Protein AF-A0A662AAG7-F1 (afdb_monomer_lite)

Foldseek 3Di:
DVVLVVVLVVLVVLLVVLLVVLVVVCVVVVPACPVLSVVLNVLSVVLSVVLNVLSVDAPPPVDPVSRVVSVVVSVVVSVVSSVVSVVSVVVSVVVD

Radius of gyration: 15.84 Å; chains: 1; bounding box: 32×25×46 Å

Structure (mmCIF, N/CA/C/O backbone):
data_AF-A0A662AAG7-F1
#
_entry.id   AF-A0A662AAG7-F1
#
loop_
_atom_site.group_PDB
_atom_site.id
_atom_site.type_symbol
_atom_site.label_atom_id
_atom_site.label_alt_id
_atom_site.label_comp_id
_atom_site.label_asym_id
_atom_site.label_entity_id
_atom_site.label_seq_id
_atom_site.pdbx_PDB_ins_code
_atom_site.Cartn_x
_atom_site.Cartn_y
_atom_site.Cartn_z
_atom_site.occupancy
_atom_site.B_iso_or_equiv
_atom_site.auth_seq_id
_atom_site.auth_comp_id
_atom_site.auth_asym_id
_atom_site.auth_atom_id
_atom_site.pdbx_PDB_model_num
ATOM 1 N N . MET A 1 1 ? 17.257 -9.811 -11.551 1.00 61.44 1 MET A N 1
ATOM 2 C CA . MET A 1 1 ? 16.413 -10.410 -10.485 1.00 61.44 1 MET A CA 1
ATOM 3 C C . MET A 1 1 ? 16.465 -9.628 -9.169 1.00 61.44 1 MET A C 1
ATOM 5 O O . MET A 1 1 ? 15.404 -9.283 -8.663 1.00 61.44 1 MET A O 1
ATOM 9 N N . ALA A 1 2 ? 17.652 -9.276 -8.648 1.00 76.88 2 ALA A N 1
ATOM 10 C CA . ALA A 1 2 ? 17.814 -8.602 -7.347 1.00 76.88 2 ALA A CA 1
ATOM 11 C C . ALA A 1 2 ? 16.954 -7.336 -7.154 1.00 76.88 2 ALA A C 1
ATOM 13 O O . ALA A 1 2 ? 16.260 -7.232 -6.152 1.00 76.88 2 ALA A O 1
ATOM 14 N N . LYS A 1 3 ? 16.893 -6.431 -8.144 1.00 86.19 3 LYS A N 1
ATOM 15 C CA . LYS A 1 3 ? 16.067 -5.208 -8.056 1.00 86.19 3 LYS A CA 1
ATOM 16 C C . LYS A 1 3 ? 14.571 -5.488 -7.861 1.00 86.19 3 LYS A C 1
ATOM 18 O O . LYS A 1 3 ? 13.928 -4.815 -7.070 1.00 86.19 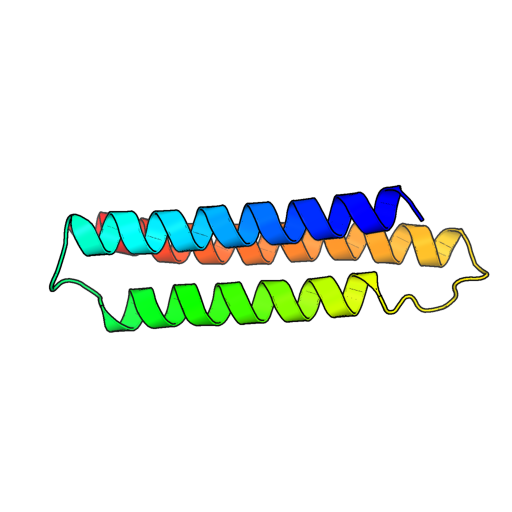3 LYS A O 1
ATOM 23 N N . ARG A 1 4 ? 14.024 -6.517 -8.525 1.00 89.75 4 ARG A N 1
ATOM 24 C CA . ARG A 1 4 ? 12.615 -6.921 -8.345 1.00 89.75 4 ARG A CA 1
ATOM 25 C C . ARG A 1 4 ? 12.387 -7.533 -6.968 1.00 89.75 4 ARG A C 1
ATOM 27 O O . ARG A 1 4 ? 11.353 -7.296 -6.362 1.00 89.75 4 ARG A O 1
ATOM 34 N N . ARG A 1 5 ? 13.349 -8.323 -6.477 1.00 92.56 5 ARG A N 1
ATOM 35 C CA . ARG A 1 5 ? 13.299 -8.884 -5.121 1.00 92.56 5 ARG A CA 1
ATOM 36 C C . ARG A 1 5 ? 13.290 -7.773 -4.072 1.00 92.56 5 ARG A C 1
ATOM 38 O O . ARG A 1 5 ? 12.488 -7.852 -3.155 1.00 92.56 5 ARG A O 1
ATOM 45 N N . ASN A 1 6 ? 14.139 -6.761 -4.236 1.00 94.00 6 ASN A N 1
ATOM 46 C CA . ASN A 1 6 ? 14.194 -5.615 -3.330 1.00 94.00 6 ASN A CA 1
ATOM 47 C C . ASN A 1 6 ? 12.884 -4.825 -3.377 1.00 94.00 6 ASN A C 1
ATOM 49 O O . ASN A 1 6 ? 12.261 -4.679 -2.343 1.00 94.00 6 ASN A O 1
ATOM 53 N N . LEU A 1 7 ? 12.365 -4.507 -4.568 1.00 95.06 7 LEU A N 1
ATOM 54 C CA . LEU A 1 7 ? 11.077 -3.817 -4.697 1.00 95.06 7 LEU A CA 1
ATOM 55 C C . LEU A 1 7 ? 9.920 -4.548 -3.996 1.00 95.06 7 LEU A C 1
ATOM 57 O O . LEU A 1 7 ? 9.087 -3.924 -3.355 1.00 95.06 7 LEU A O 1
ATOM 61 N N . LYS A 1 8 ? 9.861 -5.883 -4.069 1.00 96.94 8 LYS A N 1
ATOM 62 C CA . LYS A 1 8 ? 8.853 -6.643 -3.310 1.00 96.94 8 LYS A CA 1
ATOM 63 C C . LYS A 1 8 ? 9.031 -6.511 -1.798 1.00 96.94 8 LYS A C 1
ATOM 65 O O . LYS A 1 8 ? 8.036 -6.490 -1.084 1.00 96.94 8 LYS A O 1
ATOM 70 N N . LYS A 1 9 ? 10.278 -6.469 -1.313 1.00 97.50 9 LYS A N 1
ATOM 71 C CA . LYS A 1 9 ? 10.561 -6.219 0.104 1.00 97.50 9 LYS A CA 1
ATOM 72 C C . LYS A 1 9 ? 10.116 -4.815 0.494 1.00 97.50 9 LYS A C 1
ATOM 74 O O . LYS A 1 9 ? 9.446 -4.699 1.505 1.00 97.50 9 LYS A O 1
ATOM 79 N N . ASP A 1 10 ? 10.393 -3.818 -0.339 1.00 96.56 10 ASP A N 1
ATOM 80 C CA . ASP A 1 10 ? 9.989 -2.430 -0.098 1.00 96.56 10 ASP A CA 1
ATOM 81 C C . ASP A 1 10 ? 8.456 -2.306 -0.035 1.00 96.56 10 ASP A C 1
ATOM 83 O O . ASP A 1 10 ? 7.926 -1.704 0.890 1.00 96.56 10 ASP A O 1
ATOM 87 N N . ILE A 1 11 ? 7.727 -2.958 -0.954 1.00 98.00 11 ILE A N 1
ATOM 88 C CA . ILE A 1 11 ? 6.253 -3.022 -0.923 1.00 98.00 11 ILE A CA 1
ATOM 89 C C . ILE A 1 11 ? 5.757 -3.681 0.371 1.00 98.00 11 ILE A C 1
ATOM 91 O O . ILE A 1 11 ? 4.827 -3.179 0.999 1.00 98.00 11 ILE A O 1
ATOM 95 N N . ASN A 1 12 ? 6.356 -4.808 0.774 1.00 98.19 12 ASN A N 1
ATOM 96 C CA . ASN A 1 12 ? 5.979 -5.488 2.015 1.00 98.19 12 ASN A CA 1
ATOM 97 C C . ASN A 1 12 ? 6.253 -4.618 3.243 1.00 98.19 12 ASN A C 1
ATOM 99 O O . ASN A 1 12 ? 5.412 -4.575 4.129 1.00 98.19 12 ASN A O 1
ATOM 103 N N . TYR A 1 13 ? 7.406 -3.951 3.279 1.00 97.94 13 TYR A N 1
ATOM 104 C CA . TYR A 1 13 ? 7.815 -3.077 4.372 1.00 97.94 13 TYR A CA 1
ATOM 105 C C . TYR A 1 13 ? 6.840 -1.906 4.516 1.00 97.94 13 TYR A C 1
ATOM 107 O O . TYR A 1 13 ? 6.237 -1.744 5.565 1.00 97.94 13 TYR A O 1
ATOM 115 N N . LEU A 1 14 ? 6.560 -1.198 3.419 1.00 97.56 14 LEU A N 1
ATOM 116 C CA . LEU A 1 14 ? 5.586 -0.106 3.402 1.00 97.56 14 LEU A CA 1
ATOM 117 C C . LEU A 1 14 ? 4.188 -0.553 3.857 1.00 97.56 14 LEU A C 1
ATOM 119 O O . LEU A 1 14 ? 3.522 0.145 4.609 1.00 97.56 14 LEU A O 1
ATOM 123 N N . SER A 1 15 ? 3.741 -1.729 3.410 1.00 98.06 15 SER A N 1
ATOM 124 C CA . SER A 1 15 ? 2.435 -2.267 3.814 1.00 98.06 15 SER A CA 1
ATOM 125 C C . SER A 1 15 ? 2.406 -2.638 5.298 1.00 98.06 15 SER A C 1
ATOM 127 O O . SER A 1 15 ? 1.385 -2.457 5.954 1.00 98.06 15 SER A O 1
ATOM 129 N N . TYR A 1 16 ? 3.509 -3.184 5.815 1.00 98.19 16 TYR A N 1
ATOM 130 C CA . TYR A 1 16 ? 3.643 -3.532 7.224 1.00 98.19 16 TYR A CA 1
ATOM 131 C C . TYR A 1 16 ? 3.624 -2.283 8.102 1.00 98.19 16 TYR A C 1
ATOM 133 O O . TYR A 1 16 ? 2.883 -2.264 9.078 1.00 98.19 16 TYR A O 1
ATOM 141 N N . ASP A 1 17 ? 4.356 -1.237 7.718 1.00 97.44 17 ASP A N 1
ATOM 142 C CA . ASP A 1 17 ? 4.397 0.029 8.450 1.00 97.44 17 ASP A CA 1
ATOM 143 C C . ASP A 1 17 ? 2.996 0.652 8.567 1.00 97.44 17 ASP A C 1
ATOM 145 O O . ASP A 1 17 ? 2.562 0.974 9.669 1.00 97.44 17 ASP A O 1
ATOM 149 N N . ILE A 1 18 ? 2.238 0.729 7.464 1.00 97.50 18 ILE A N 1
ATOM 150 C CA . ILE A 1 18 ? 0.868 1.280 7.476 1.00 97.50 18 ILE A CA 1
ATOM 151 C C . ILE A 1 18 ? -0.062 0.458 8.385 1.00 97.50 18 ILE A C 1
ATOM 153 O O . ILE A 1 18 ? -0.830 1.020 9.164 1.00 97.50 18 ILE A O 1
ATOM 157 N N . ILE A 1 19 ? 0.002 -0.875 8.313 1.00 97.75 19 ILE A N 1
ATOM 158 C CA . ILE A 1 19 ? -0.824 -1.755 9.157 1.00 97.75 19 ILE A CA 1
ATOM 159 C C . ILE A 1 19 ? -0.416 -1.644 10.631 1.00 97.75 19 ILE A C 1
ATOM 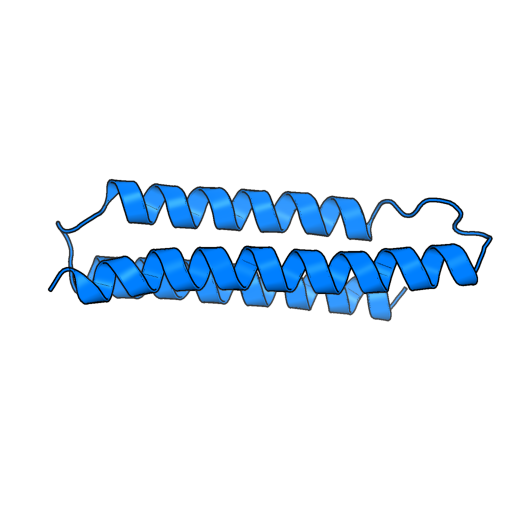161 O O . ILE A 1 19 ? -1.279 -1.653 11.507 1.00 97.75 19 ILE A O 1
ATOM 165 N N . SER A 1 20 ? 0.883 -1.535 10.914 1.00 97.12 20 SER A N 1
ATOM 166 C CA . SER A 1 20 ? 1.380 -1.336 12.273 1.00 97.12 20 SER A CA 1
ATOM 167 C C . SER A 1 20 ? 0.838 -0.037 12.857 1.00 97.12 20 SER A C 1
ATOM 169 O O . SER A 1 20 ? 0.372 -0.045 13.989 1.00 97.12 20 SER A O 1
ATOM 171 N N . GLU A 1 21 ? 0.827 1.047 12.080 1.00 95.12 21 GLU A N 1
ATOM 172 C CA . GLU A 1 21 ? 0.266 2.329 12.514 1.00 95.12 21 GLU A CA 1
ATOM 173 C C . GLU A 1 21 ? -1.242 2.231 12.789 1.00 95.12 21 GLU A C 1
ATOM 175 O O . GLU A 1 21 ? -1.726 2.739 13.797 1.00 95.12 21 GLU A O 1
ATOM 180 N N . CYS A 1 22 ? -1.983 1.491 11.958 1.00 95.12 22 CYS A N 1
ATOM 181 C CA . CYS A 1 22 ? -3.402 1.208 12.190 1.00 95.12 22 CYS A CA 1
ATOM 182 C C . CYS A 1 22 ? -3.639 0.485 13.527 1.00 95.12 22 CYS A C 1
ATOM 184 O O . CYS A 1 22 ? -4.564 0.825 14.266 1.00 95.12 22 CYS A O 1
ATOM 186 N N . PHE A 1 23 ? -2.808 -0.509 13.857 1.00 94.25 23 PHE A N 1
ATOM 187 C CA . PHE A 1 23 ? -2.899 -1.207 15.141 1.00 94.25 23 PHE A CA 1
ATOM 188 C C . PHE A 1 23 ? -2.493 -0.323 16.316 1.00 94.25 23 PHE A C 1
ATOM 190 O O . PHE A 1 23 ? -3.147 -0.381 17.355 1.00 94.25 23 PHE A O 1
ATOM 197 N N . THR A 1 24 ? -1.462 0.506 16.152 1.00 93.50 24 THR A N 1
ATOM 198 C CA . THR A 1 24 ? -1.059 1.498 17.153 1.00 93.50 24 THR A CA 1
ATOM 199 C C . THR A 1 24 ? -2.211 2.453 17.453 1.00 93.50 24 THR A C 1
ATOM 201 O O . THR A 1 24 ? -2.565 2.621 18.616 1.00 93.50 24 THR A O 1
ATOM 204 N N . TYR A 1 25 ? -2.855 3.013 16.424 1.00 91.88 25 TYR A N 1
ATOM 205 C CA . TYR A 1 25 ? -4.023 3.878 16.595 1.00 91.88 25 TYR A CA 1
ATOM 206 C C 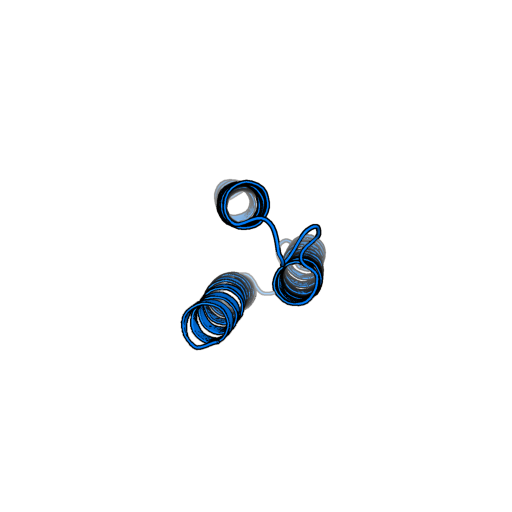. TYR A 1 25 ? -5.150 3.149 17.336 1.00 91.88 25 TYR A C 1
ATOM 208 O O . TYR A 1 25 ? -5.647 3.649 18.340 1.00 91.88 25 TYR A O 1
ATOM 216 N N . ASN A 1 26 ? -5.509 1.934 16.908 1.00 90.56 26 ASN A N 1
ATOM 217 C CA . ASN A 1 26 ? -6.567 1.162 17.566 1.00 90.56 26 ASN A CA 1
ATOM 218 C C . ASN A 1 26 ? -6.239 0.859 19.042 1.00 90.56 26 ASN A C 1
ATOM 220 O O . ASN A 1 26 ? -7.114 0.882 19.896 1.00 90.56 26 ASN A O 1
ATOM 224 N N . TYR A 1 27 ? -4.969 0.613 19.368 1.00 91.19 27 TYR A N 1
ATOM 225 C CA . TYR A 1 27 ? -4.543 0.381 20.748 1.00 91.19 27 TYR A CA 1
ATOM 226 C C . TYR A 1 27 ? -4.753 1.610 21.646 1.00 91.19 27 TYR A C 1
ATOM 228 O O . TYR A 1 27 ? -5.166 1.462 22.796 1.00 91.19 27 TYR A O 1
ATOM 236 N N . PHE A 1 28 ? -4.490 2.816 21.133 1.00 90.00 28 PHE A N 1
ATOM 237 C CA . PHE A 1 28 ? -4.718 4.058 21.878 1.00 90.00 28 PHE A CA 1
ATOM 238 C C . PHE A 1 28 ? -6.191 4.495 21.886 1.00 90.00 28 PHE A C 1
ATOM 240 O O . PHE A 1 28 ? -6.617 5.148 22.838 1.00 90.00 28 PHE A O 1
ATOM 247 N N . PHE A 1 29 ? -6.976 4.090 20.882 1.00 88.19 29 PHE A N 1
ATOM 248 C CA . PHE A 1 29 ? -8.383 4.467 20.711 1.00 88.19 29 PHE A CA 1
ATOM 249 C C . PHE A 1 29 ? -9.300 3.241 20.502 1.00 88.19 29 PHE A C 1
ATOM 251 O O . PHE A 1 29 ? -9.926 3.122 19.447 1.00 88.19 29 PHE A O 1
ATOM 258 N N . PRO A 1 30 ? -9.430 2.346 21.503 1.00 77.19 30 PRO A N 1
ATOM 259 C CA . PRO A 1 30 ? -9.971 0.983 21.354 1.00 77.19 30 PRO A CA 1
ATOM 260 C C . PRO A 1 30 ? -11.444 0.857 20.930 1.00 77.19 30 PRO A C 1
ATOM 262 O O . PRO A 1 30 ? -11.915 -0.252 20.703 1.00 77.19 30 PRO A O 1
ATOM 265 N N . GLU A 1 31 ? -12.174 1.965 20.795 1.00 76.12 31 GLU A N 1
ATOM 266 C CA . GLU A 1 31 ? -13.580 1.982 20.363 1.00 76.12 31 GLU A CA 1
ATOM 267 C C . GLU A 1 31 ? -13.871 3.077 19.318 1.00 76.12 31 GLU A C 1
ATOM 269 O O . GLU A 1 31 ? -15.022 3.296 18.936 1.00 76.12 31 GLU A O 1
ATOM 274 N N . LYS A 1 32 ? -12.840 3.781 18.823 1.00 77.75 32 LYS A N 1
ATOM 275 C CA . LYS A 1 32 ? -13.002 4.859 17.839 1.00 77.75 32 LYS A CA 1
ATOM 276 C C . LYS A 1 32 ? -12.627 4.350 16.453 1.00 77.75 32 LYS A C 1
ATOM 278 O O . LYS A 1 32 ? -11.520 3.870 16.234 1.00 77.75 32 LYS A O 1
ATOM 283 N N . ASN A 1 33 ? -13.529 4.527 15.487 1.00 84.56 33 ASN A N 1
ATOM 284 C CA . ASN A 1 33 ? -13.245 4.294 14.068 1.00 84.56 33 ASN A CA 1
ATOM 285 C C . ASN A 1 33 ? -12.810 2.851 13.711 1.00 84.56 33 ASN A C 1
ATOM 287 O O . ASN A 1 33 ? -12.186 2.661 12.669 1.00 84.56 33 ASN A O 1
ATOM 291 N N . GLU A 1 34 ? -13.155 1.832 14.511 1.00 88.81 34 GLU A N 1
ATOM 292 C CA . GLU A 1 34 ? -12.702 0.441 14.308 1.00 88.81 34 GLU A CA 1
ATOM 293 C C . GLU A 1 34 ? -12.973 -0.074 12.880 1.00 88.81 34 GLU A C 1
ATOM 295 O O . GLU A 1 34 ? -12.092 -0.655 12.244 1.00 88.81 34 GLU A O 1
ATOM 300 N N . ASP A 1 35 ? -14.163 0.194 12.336 1.00 91.38 35 ASP A N 1
ATOM 301 C CA . ASP A 1 35 ? -14.521 -0.208 10.972 1.00 91.38 35 ASP A CA 1
ATOM 302 C C . ASP A 1 35 ? -13.686 0.519 9.907 1.00 91.38 35 ASP A C 1
ATOM 304 O O . ASP A 1 35 ? -13.213 -0.119 8.963 1.00 91.38 35 ASP A O 1
ATOM 308 N N . LYS A 1 36 ? -13.418 1.822 10.089 1.00 92.31 36 LYS A N 1
ATOM 309 C CA . LYS A 1 36 ? -12.549 2.595 9.183 1.00 92.31 36 LYS A CA 1
ATOM 310 C C . LYS A 1 36 ? -11.108 2.067 9.233 1.00 92.31 36 LYS A C 1
ATOM 312 O O . LYS A 1 36 ? -10.469 1.911 8.197 1.00 92.31 36 LYS A O 1
ATOM 317 N N . ILE A 1 37 ? -10.600 1.715 10.417 1.00 94.19 37 ILE A N 1
ATOM 318 C CA . ILE A 1 37 ? -9.267 1.108 10.576 1.00 94.19 37 ILE A CA 1
ATOM 319 C C . ILE A 1 37 ? -9.205 -0.245 9.854 1.00 94.19 37 ILE A C 1
ATOM 321 O O . ILE A 1 37 ? -8.260 -0.512 9.108 1.00 94.19 37 ILE A O 1
ATOM 325 N N . LYS A 1 38 ? -10.218 -1.105 10.037 1.00 94.38 38 LYS A N 1
ATOM 326 C CA . LYS A 1 38 ? -10.318 -2.398 9.333 1.00 94.38 38 LYS A CA 1
ATOM 327 C C . LYS A 1 38 ? -10.340 -2.217 7.817 1.00 94.38 38 LYS A C 1
ATOM 329 O O . LYS A 1 38 ? -9.722 -3.012 7.099 1.00 94.38 38 LYS A O 1
ATOM 334 N N . GLU A 1 39 ? -11.019 -1.185 7.325 1.00 96.44 39 GLU A N 1
ATOM 335 C CA . GLU A 1 39 ? -11.039 -0.834 5.907 1.00 96.44 39 GLU A CA 1
ATOM 336 C C . GLU A 1 39 ? -9.643 -0.431 5.408 1.00 96.44 39 GLU A C 1
ATOM 338 O O . GLU A 1 39 ? -9.156 -1.025 4.443 1.00 96.44 39 GLU A O 1
ATOM 343 N N . ILE A 1 40 ? -8.939 0.464 6.113 1.00 96.81 40 ILE A N 1
ATOM 344 C CA . ILE A 1 40 ? -7.571 0.889 5.760 1.00 96.81 40 ILE A CA 1
ATOM 345 C C . ILE A 1 40 ? -6.607 -0.308 5.742 1.00 96.81 40 ILE A C 1
ATOM 347 O O . ILE A 1 40 ? -5.821 -0.467 4.800 1.00 96.81 40 ILE A O 1
ATOM 351 N N . ILE A 1 41 ? -6.683 -1.205 6.732 1.00 97.62 41 ILE A N 1
ATOM 352 C CA . ILE A 1 41 ? -5.881 -2.440 6.764 1.00 97.62 41 ILE A CA 1
ATOM 353 C C . ILE A 1 41 ? -6.194 -3.312 5.541 1.00 97.62 41 ILE A C 1
ATOM 355 O O . ILE A 1 41 ? -5.283 -3.794 4.858 1.00 97.62 41 ILE A O 1
ATOM 359 N N . THR A 1 42 ? -7.478 -3.499 5.232 1.00 98.12 42 THR A N 1
ATOM 360 C CA . THR A 1 42 ? -7.928 -4.307 4.091 1.00 98.12 42 THR A CA 1
ATOM 361 C C . THR A 1 42 ? -7.415 -3.740 2.768 1.00 98.12 42 THR A C 1
ATOM 363 O O . THR A 1 42 ? -6.865 -4.481 1.945 1.00 98.12 42 THR A O 1
ATOM 366 N N . GLU A 1 43 ? -7.534 -2.429 2.566 1.00 98.12 43 GLU A N 1
ATOM 367 C CA . GLU A 1 43 ? -7.040 -1.753 1.367 1.00 98.12 43 GLU A CA 1
ATOM 368 C C . GLU A 1 43 ? -5.512 -1.781 1.275 1.00 98.12 43 GLU A C 1
ATOM 370 O O . GLU A 1 43 ? -4.965 -1.981 0.186 1.00 98.12 43 GLU A O 1
ATOM 375 N N . THR A 1 44 ? -4.805 -1.719 2.404 1.00 98.44 44 THR A N 1
ATOM 376 C CA . THR A 1 44 ? -3.347 -1.893 2.450 1.00 98.44 44 THR A CA 1
ATOM 377 C C . THR A 1 44 ? -2.935 -3.298 1.996 1.00 98.44 44 THR A C 1
ATOM 379 O O . THR A 1 44 ? -2.025 -3.452 1.175 1.00 98.44 44 THR A O 1
ATOM 382 N N . VAL A 1 45 ? -3.636 -4.348 2.441 1.00 98.38 45 VAL A N 1
ATOM 383 C CA . VAL A 1 45 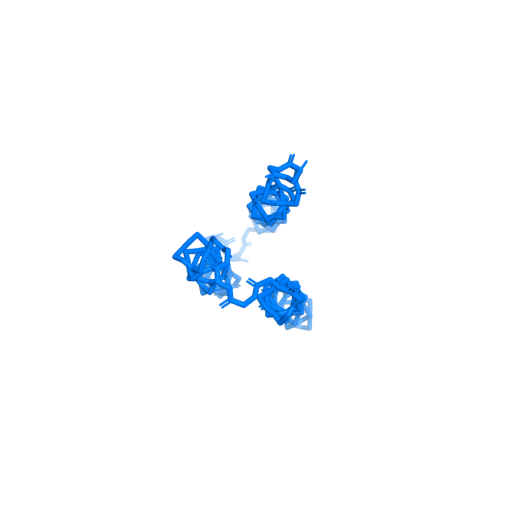? -3.377 -5.728 1.991 1.00 98.38 45 VAL A CA 1
ATOM 384 C C . VAL A 1 45 ? -3.692 -5.900 0.502 1.00 98.38 45 VAL A C 1
ATOM 386 O O . VAL A 1 45 ? -2.920 -6.540 -0.225 1.00 98.38 45 VAL A O 1
ATOM 389 N N . LYS A 1 46 ? -4.794 -5.320 0.011 1.00 98.38 46 LYS A N 1
ATOM 390 C CA . LYS A 1 46 ? -5.130 -5.335 -1.422 1.00 98.38 46 LYS A CA 1
ATOM 391 C C . LYS A 1 46 ? -4.061 -4.625 -2.247 1.00 98.38 46 LYS A C 1
ATOM 393 O O . LYS A 1 46 ? -3.595 -5.195 -3.235 1.00 98.38 46 LYS A O 1
ATOM 398 N N . MET A 1 47 ? -3.627 -3.440 -1.814 1.00 98.19 47 MET A N 1
ATOM 399 C CA . MET A 1 47 ? -2.540 -2.671 -2.421 1.00 98.19 47 MET A CA 1
ATOM 400 C C . MET A 1 47 ? -1.272 -3.526 -2.507 1.00 98.19 47 MET A C 1
ATOM 402 O O . MET A 1 47 ? -0.755 -3.749 -3.604 1.00 98.19 47 MET A O 1
ATOM 406 N N . ARG A 1 48 ? -0.839 -4.132 -1.397 1.00 98.44 48 ARG A N 1
ATOM 407 C CA . ARG A 1 48 ? 0.305 -5.051 -1.385 1.00 98.44 48 ARG A CA 1
ATOM 408 C C . ARG A 1 48 ? 0.176 -6.138 -2.454 1.00 98.44 48 ARG A C 1
ATOM 410 O O . ARG A 1 48 ? 1.082 -6.329 -3.265 1.00 98.44 48 ARG A O 1
ATOM 417 N N . ASN A 1 49 ? -0.942 -6.862 -2.463 1.00 98.19 49 ASN A N 1
ATOM 418 C CA . ASN A 1 49 ? -1.158 -7.982 -3.381 1.00 98.19 49 ASN A CA 1
ATOM 419 C C . ASN A 1 49 ? -1.149 -7.533 -4.851 1.00 98.19 49 ASN A C 1
ATOM 421 O O . ASN A 1 49 ? -0.511 -8.174 -5.693 1.00 98.19 49 ASN A O 1
ATOM 425 N N . GLU A 1 50 ? -1.803 -6.410 -5.148 1.00 97.75 50 GLU A N 1
ATOM 426 C CA . GLU A 1 50 ? -1.831 -5.786 -6.470 1.00 97.75 50 GLU A CA 1
ATOM 427 C C . GLU A 1 50 ? -0.410 -5.460 -6.954 1.00 97.75 50 GLU A C 1
ATOM 429 O O . GLU A 1 50 ? 0.008 -5.897 -8.032 1.00 97.75 50 GLU A O 1
ATOM 434 N N . PHE A 1 51 ? 0.375 -4.749 -6.142 1.00 97.62 51 PHE A N 1
ATOM 435 C CA . PHE A 1 51 ? 1.713 -4.317 -6.534 1.00 97.62 51 PHE A CA 1
ATOM 436 C C . PHE A 1 51 ? 2.699 -5.481 -6.633 1.00 97.62 51 PHE A C 1
ATOM 438 O O . PHE A 1 51 ? 3.488 -5.527 -7.579 1.00 97.62 51 PHE A O 1
ATOM 445 N N . ILE A 1 52 ? 2.613 -6.490 -5.761 1.00 97.56 52 ILE A N 1
ATOM 446 C CA . ILE A 1 52 ? 3.406 -7.719 -5.908 1.00 97.56 52 ILE A CA 1
ATOM 447 C C . ILE A 1 52 ? 3.087 -8.422 -7.238 1.00 97.56 52 ILE A C 1
ATOM 449 O O . ILE A 1 52 ? 4.013 -8.853 -7.939 1.00 97.56 52 ILE A O 1
ATOM 453 N N . LYS A 1 53 ? 1.808 -8.493 -7.636 1.00 96.50 53 LYS A N 1
ATOM 454 C CA . LYS A 1 53 ? 1.396 -9.047 -8.937 1.00 96.50 53 LYS A CA 1
ATOM 455 C C . LYS A 1 53 ? 1.971 -8.232 -10.100 1.00 96.50 53 LYS A C 1
ATOM 457 O O . LYS A 1 53 ? 2.551 -8.819 -11.014 1.00 96.50 53 LYS A O 1
ATOM 462 N N . ARG A 1 54 ? 1.914 -6.898 -10.036 1.00 95.12 54 ARG A N 1
ATOM 463 C CA . ARG A 1 54 ? 2.494 -5.988 -11.047 1.00 95.12 54 ARG A CA 1
ATOM 464 C C . ARG A 1 54 ? 4.021 -6.071 -11.145 1.00 95.12 54 ARG A C 1
ATOM 466 O O . ARG A 1 54 ? 4.580 -5.870 -12.218 1.00 95.12 54 ARG A O 1
ATOM 473 N N . VAL A 1 55 ? 4.725 -6.380 -10.055 1.00 94.50 55 VAL A N 1
ATOM 474 C CA . VAL A 1 55 ? 6.180 -6.626 -10.103 1.00 94.50 55 VAL A CA 1
ATOM 475 C C . VAL A 1 55 ? 6.497 -7.964 -10.785 1.00 94.50 55 VAL A C 1
ATOM 477 O O . VAL A 1 55 ? 7.532 -8.098 -11.446 1.00 94.50 55 VAL A O 1
ATOM 480 N N . ASN A 1 56 ? 5.626 -8.964 -10.623 1.00 92.50 56 ASN A N 1
ATOM 481 C CA . ASN A 1 56 ? 5.771 -10.279 -11.252 1.00 92.50 56 ASN A CA 1
ATOM 482 C C . ASN A 1 56 ? 5.432 -10.267 -12.748 1.00 92.50 56 ASN A C 1
ATOM 484 O O . ASN A 1 56 ? 6.061 -10.999 -13.519 1.00 92.50 56 ASN A O 1
ATOM 488 N N . HIS A 1 57 ? 4.471 -9.439 -13.154 1.00 89.25 57 HIS A N 1
ATOM 489 C CA . HIS A 1 57 ? 3.987 -9.349 -14.527 1.00 89.25 57 HIS A CA 1
ATOM 490 C C . HIS A 1 57 ? 4.454 -8.052 -15.195 1.00 89.25 57 HIS A C 1
ATOM 492 O O . HIS A 1 57 ? 4.082 -6.959 -14.782 1.00 89.25 57 HIS A O 1
ATOM 498 N N . ILE A 1 58 ? 5.308 -8.180 -16.210 1.00 85.00 58 ILE A N 1
ATOM 499 C CA . ILE A 1 58 ? 5.868 -7.049 -16.957 1.00 85.00 58 ILE A CA 1
ATOM 500 C C . ILE A 1 58 ? 5.610 -7.333 -18.424 1.00 85.00 58 ILE A C 1
ATOM 502 O O . ILE A 1 58 ? 6.058 -8.373 -18.917 1.00 85.00 58 ILE A O 1
ATOM 506 N N . ASP A 1 59 ? 4.947 -6.400 -19.090 1.00 78.06 59 ASP A N 1
ATOM 507 C CA . ASP A 1 59 ? 4.683 -6.466 -20.521 1.00 78.06 59 ASP A CA 1
ATOM 508 C C . ASP A 1 59 ? 5.911 -5.999 -21.306 1.00 78.06 59 ASP A C 1
ATOM 510 O O . ASP A 1 59 ? 6.596 -5.048 -20.920 1.00 78.06 59 ASP A O 1
ATOM 514 N N . GLY A 1 60 ? 6.230 -6.695 -22.400 1.00 77.75 60 GLY A N 1
ATOM 515 C CA . GLY A 1 60 ? 7.388 -6.364 -23.232 1.00 77.75 60 GLY A CA 1
ATOM 516 C C . GLY A 1 60 ? 8.725 -6.510 -22.496 1.00 77.75 60 GLY A C 1
ATOM 517 O O . GLY A 1 60 ? 9.543 -5.589 -22.516 1.00 77.75 60 GLY A O 1
ATOM 518 N N . LYS A 1 61 ? 8.961 -7.662 -21.846 1.00 77.94 61 LYS A N 1
ATOM 519 C CA . LYS A 1 61 ? 10.209 -7.961 -21.105 1.00 77.94 61 LYS A CA 1
ATOM 520 C C . LYS A 1 61 ? 11.474 -7.811 -21.953 1.00 77.94 61 LYS A C 1
ATOM 522 O O . LYS A 1 61 ? 12.523 -7.481 -21.402 1.00 77.94 61 LYS A O 1
ATOM 527 N N . ASP A 1 62 ? 11.354 -7.994 -23.263 1.00 85.75 62 ASP A N 1
ATOM 528 C CA . ASP A 1 62 ? 12.460 -7.875 -24.217 1.00 85.75 62 ASP A CA 1
ATOM 529 C C . ASP A 1 62 ? 12.708 -6.417 -24.645 1.00 85.75 62 ASP A C 1
ATOM 531 O O . ASP A 1 62 ? 13.758 -6.081 -25.190 1.00 85.75 62 ASP A O 1
ATOM 535 N N . ASN A 1 63 ? 11.780 -5.506 -24.329 1.00 91.44 63 ASN A N 1
ATOM 536 C CA . ASN A 1 63 ? 11.911 -4.081 -24.593 1.00 91.44 63 ASN A CA 1
ATOM 537 C C . ASN A 1 63 ? 12.320 -3.321 -23.322 1.00 91.44 63 ASN A C 1
ATOM 539 O O . ASN A 1 63 ? 11.527 -3.045 -22.413 1.00 91.44 63 ASN A O 1
ATOM 543 N N . ARG A 1 64 ? 13.588 -2.900 -23.289 1.00 88.62 64 ARG A N 1
ATOM 544 C CA . ARG A 1 64 ? 14.174 -2.163 -22.160 1.00 88.62 64 ARG A CA 1
ATOM 545 C C . ARG A 1 64 ? 13.449 -0.847 -21.850 1.00 88.62 64 ARG A C 1
ATOM 547 O O . ARG A 1 64 ? 13.354 -0.480 -20.677 1.00 88.62 64 ARG A O 1
ATOM 554 N N . LYS A 1 65 ? 12.943 -0.135 -22.866 1.00 91.31 65 LYS A N 1
ATOM 555 C CA . LYS A 1 65 ? 12.227 1.141 -22.688 1.00 91.31 65 LYS A CA 1
ATOM 556 C C . LYS A 1 65 ? 10.880 0.911 -22.006 1.00 91.31 65 LYS A C 1
ATOM 558 O O . LYS A 1 65 ? 10.600 1.577 -21.011 1.00 91.31 65 LYS A O 1
ATOM 563 N N . LEU A 1 66 ? 10.113 -0.075 -22.476 1.00 90.31 66 LEU A N 1
ATOM 564 C CA . LEU A 1 66 ? 8.820 -0.438 -21.885 1.00 90.31 66 LEU A CA 1
ATOM 565 C C . LEU A 1 66 ? 8.984 -0.945 -20.450 1.00 90.31 66 LEU A C 1
ATOM 567 O O . LEU A 1 66 ? 8.289 -0.484 -19.550 1.00 90.31 66 LEU A O 1
ATOM 571 N N . THR A 1 67 ? 9.989 -1.789 -20.199 1.00 90.31 67 THR A N 1
ATOM 572 C CA . THR A 1 67 ? 10.299 -2.262 -18.842 1.00 90.31 67 THR A CA 1
ATOM 573 C C . THR A 1 67 ? 10.617 -1.098 -17.894 1.00 90.31 67 THR A C 1
ATOM 575 O O . THR A 1 67 ? 10.140 -1.073 -16.760 1.00 90.3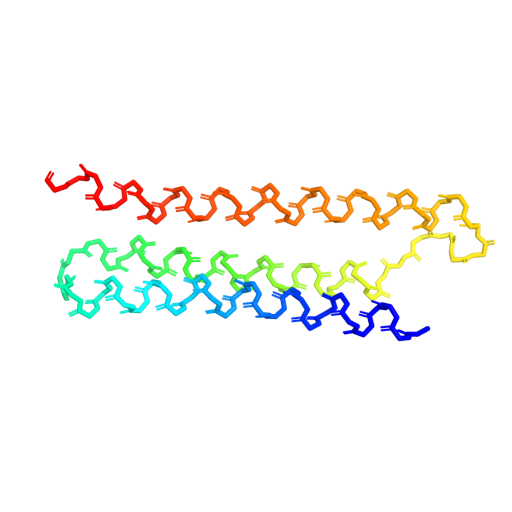1 67 THR A O 1
ATOM 578 N N . LYS A 1 68 ? 11.408 -0.108 -18.336 1.00 90.06 68 LYS A N 1
ATOM 579 C CA . LYS A 1 68 ? 11.725 1.076 -17.521 1.00 90.06 68 LYS A CA 1
ATOM 580 C C . LYS A 1 68 ? 10.469 1.898 -17.216 1.00 90.06 68 LYS A C 1
ATOM 582 O O . LYS A 1 68 ? 10.268 2.271 -16.062 1.00 90.06 68 LYS A O 1
ATOM 587 N N . GLN A 1 69 ? 9.636 2.150 -18.224 1.00 92.69 69 GLN A N 1
ATOM 588 C CA . GLN A 1 69 ? 8.384 2.896 -18.070 1.00 92.69 69 GLN A CA 1
ATOM 589 C C . GLN A 1 69 ? 7.410 2.186 -17.122 1.00 92.69 69 GLN A C 1
ATOM 591 O O . GLN A 1 69 ? 6.832 2.837 -16.253 1.00 92.69 69 GLN A O 1
ATOM 596 N N . HIS A 1 70 ? 7.294 0.856 -17.220 1.00 92.69 70 HIS A N 1
ATOM 597 C CA . HIS A 1 70 ? 6.473 0.043 -16.318 1.00 92.69 70 HIS A CA 1
ATOM 598 C C . HIS A 1 70 ? 6.864 0.248 -14.859 1.00 92.69 70 HIS A C 1
ATOM 600 O O . HIS A 1 70 ? 6.014 0.569 -14.033 1.00 92.69 70 HIS A O 1
ATOM 606 N N . PHE A 1 71 ? 8.155 0.123 -14.535 1.00 92.62 71 PHE A N 1
ATOM 607 C CA . PHE A 1 71 ? 8.609 0.299 -13.157 1.00 92.62 71 PHE A CA 1
ATOM 608 C C . PHE A 1 71 ? 8.465 1.741 -12.669 1.00 92.62 71 PHE A C 1
ATOM 610 O O . PHE A 1 71 ? 8.055 1.935 -11.533 1.00 92.62 71 PHE A O 1
ATOM 617 N N . GLN A 1 72 ? 8.738 2.748 -13.504 1.00 93.62 72 GLN A N 1
ATOM 618 C CA . GLN A 1 72 ? 8.516 4.152 -13.131 1.00 93.62 72 GLN A CA 1
ATOM 619 C C . GLN A 1 72 ? 7.051 4.420 -12.774 1.00 93.62 72 GLN A C 1
ATOM 621 O O . GLN A 1 72 ? 6.771 5.028 -11.742 1.00 93.62 72 GLN A O 1
ATOM 626 N N . LYS A 1 73 ? 6.122 3.920 -13.595 1.00 95.00 73 LYS A N 1
ATOM 627 C CA . LYS A 1 73 ? 4.688 4.015 -13.319 1.00 95.00 73 LYS A CA 1
ATOM 628 C C . LYS A 1 73 ? 4.314 3.243 -12.053 1.00 95.00 73 LYS A C 1
ATOM 630 O O . LYS A 1 73 ? 3.601 3.772 -11.216 1.00 95.00 73 LYS A O 1
ATOM 635 N N . LEU A 1 74 ? 4.844 2.032 -11.880 1.00 95.38 74 LEU A N 1
ATOM 636 C CA . LEU A 1 74 ? 4.610 1.210 -10.692 1.00 95.38 74 LEU A CA 1
ATOM 637 C C . LEU A 1 74 ? 5.020 1.936 -9.408 1.00 95.38 74 LEU A C 1
ATOM 639 O O . LEU A 1 74 ? 4.229 1.966 -8.475 1.00 95.38 74 LEU A O 1
ATOM 643 N N . TYR A 1 75 ? 6.201 2.557 -9.372 1.00 94.38 75 TYR A N 1
ATOM 644 C CA . TYR A 1 75 ? 6.620 3.355 -8.217 1.00 94.38 75 TYR A CA 1
ATOM 645 C C . TYR A 1 75 ? 5.674 4.530 -7.963 1.00 94.38 75 TYR A C 1
ATOM 647 O O . TYR A 1 75 ? 5.236 4.714 -6.834 1.00 94.38 75 TYR A O 1
ATOM 655 N N . LYS A 1 76 ? 5.329 5.299 -9.003 1.00 96.88 76 LYS A N 1
ATOM 656 C CA . LYS A 1 76 ? 4.426 6.450 -8.867 1.00 96.88 76 LYS A CA 1
ATOM 657 C C . LYS A 1 76 ? 3.060 6.038 -8.309 1.00 96.88 76 LYS A C 1
ATOM 659 O O . LYS A 1 76 ? 2.568 6.673 -7.384 1.00 96.88 76 LYS A O 1
ATOM 664 N N . ASP A 1 77 ? 2.483 4.970 -8.849 1.00 97.38 77 ASP A N 1
ATOM 665 C CA . ASP A 1 77 ? 1.181 4.468 -8.415 1.00 97.38 77 ASP A CA 1
ATOM 666 C C . ASP A 1 77 ? 1.244 3.917 -6.979 1.00 97.38 77 ASP A C 1
ATOM 668 O O . ASP A 1 77 ? 0.315 4.132 -6.205 1.00 97.38 77 ASP A O 1
ATOM 672 N N . LEU A 1 78 ? 2.337 3.228 -6.612 1.00 97.12 78 LEU A N 1
ATOM 673 C CA . LEU A 1 78 ? 2.543 2.688 -5.263 1.00 97.12 78 LEU A CA 1
ATOM 674 C C . LEU A 1 78 ? 2.567 3.812 -4.229 1.00 97.12 78 LEU A C 1
ATOM 676 O O . LEU A 1 78 ? 1.833 3.751 -3.247 1.00 97.12 78 LEU A O 1
ATOM 680 N N . PHE A 1 79 ? 3.381 4.843 -4.470 1.00 95.56 79 PHE A N 1
ATOM 681 C CA . PHE A 1 79 ? 3.480 5.982 -3.562 1.00 95.56 79 PHE A CA 1
ATOM 682 C C . PHE A 1 79 ? 2.167 6.749 -3.466 1.00 95.56 79 PHE A C 1
ATOM 684 O O . PHE A 1 79 ? 1.762 7.079 -2.362 1.00 95.56 79 PHE A O 1
ATOM 691 N N . ALA A 1 80 ? 1.470 6.976 -4.582 1.00 97.75 80 ALA A N 1
ATOM 692 C CA . ALA A 1 80 ? 0.173 7.646 -4.553 1.00 97.75 80 ALA A CA 1
ATOM 693 C C . ALA A 1 80 ? -0.861 6.869 -3.721 1.00 97.75 80 ALA A C 1
ATOM 695 O O . ALA A 1 80 ? -1.594 7.461 -2.936 1.00 97.75 80 ALA A O 1
ATOM 696 N N . LYS A 1 81 ? -0.908 5.537 -3.861 1.00 97.38 81 LYS A N 1
ATOM 697 C CA . LYS A 1 81 ? -1.864 4.710 -3.113 1.00 97.38 81 LYS A CA 1
ATOM 698 C C . LYS A 1 81 ? -1.515 4.628 -1.627 1.00 97.38 81 LYS A C 1
ATOM 700 O O . LYS A 1 81 ? -2.413 4.698 -0.800 1.00 97.38 81 LYS A O 1
ATOM 705 N N . ALA A 1 82 ? -0.231 4.521 -1.292 1.00 96.81 82 ALA A N 1
ATOM 706 C CA . ALA A 1 82 ? 0.224 4.546 0.095 1.00 96.81 82 ALA A CA 1
ATOM 707 C C . ALA A 1 82 ? -0.008 5.910 0.765 1.00 96.81 82 ALA A C 1
ATOM 709 O O . ALA A 1 82 ? -0.485 5.951 1.891 1.00 96.81 82 ALA A O 1
ATOM 710 N N . ASP A 1 83 ? 0.274 7.013 0.066 1.00 96.69 83 ASP A N 1
ATOM 711 C CA . ASP A 1 83 ? 0.037 8.378 0.554 1.00 96.69 83 ASP A CA 1
ATOM 712 C C . ASP A 1 83 ? -1.445 8.613 0.867 1.00 96.69 83 ASP A C 1
ATOM 714 O O . ASP A 1 83 ? -1.774 9.179 1.903 1.00 96.69 83 ASP A O 1
ATOM 718 N N . ASN A 1 84 ? -2.349 8.107 0.023 1.00 97.56 84 ASN A N 1
ATOM 719 C CA . ASN A 1 84 ? -3.783 8.169 0.299 1.00 97.56 84 ASN A CA 1
ATOM 720 C C . ASN A 1 84 ? -4.165 7.375 1.557 1.00 97.56 84 ASN A C 1
ATOM 722 O O . ASN A 1 84 ? -4.808 7.936 2.431 1.00 97.56 84 ASN A O 1
ATOM 726 N N . LEU A 1 85 ? -3.698 6.130 1.705 1.00 97.06 85 LEU A N 1
ATOM 727 C CA . LEU A 1 85 ? -3.991 5.316 2.897 1.00 97.06 85 LEU A CA 1
ATOM 728 C C . LEU A 1 85 ? -3.478 5.963 4.193 1.00 97.06 85 LEU A C 1
ATOM 730 O O . LEU A 1 85 ? -4.137 5.910 5.227 1.00 97.06 85 LEU A O 1
ATOM 734 N N . VAL A 1 86 ? -2.302 6.593 4.137 1.00 95.25 86 VAL A N 1
ATOM 735 C CA . VAL A 1 86 ? -1.734 7.325 5.277 1.00 95.25 86 VAL A CA 1
ATOM 736 C C . VAL A 1 86 ? -2.536 8.593 5.577 1.00 95.25 86 VAL A C 1
ATOM 738 O O . VAL A 1 86 ? -2.719 8.932 6.744 1.00 95.25 86 VAL A O 1
ATOM 741 N N . LYS A 1 87 ? -3.033 9.303 4.558 1.00 95.94 87 LYS A N 1
ATOM 742 C CA . LYS A 1 87 ? -3.939 10.444 4.761 1.00 95.94 87 LYS A CA 1
ATOM 743 C C . LYS A 1 87 ? -5.249 10.013 5.400 1.00 95.94 87 LYS A C 1
ATOM 745 O O . LYS A 1 87 ? -5.633 10.635 6.382 1.00 95.94 87 LYS A O 1
ATOM 750 N N . ASP A 1 88 ? -5.854 8.934 4.909 1.00 94.44 88 ASP A N 1
ATOM 751 C CA . ASP A 1 88 ? -7.095 8.391 5.461 1.00 94.44 88 ASP A CA 1
ATOM 752 C C . ASP A 1 88 ? -6.923 8.077 6.954 1.00 94.44 88 ASP A C 1
ATOM 754 O O . ASP A 1 88 ? -7.749 8.483 7.766 1.00 94.44 88 ASP A O 1
ATOM 758 N N . LEU A 1 89 ? -5.802 7.450 7.338 1.00 93.00 89 LEU A N 1
ATOM 759 C CA . LEU A 1 89 ? -5.469 7.194 8.743 1.00 93.00 89 LEU A CA 1
ATOM 760 C C . LEU A 1 89 ? -5.249 8.488 9.544 1.00 93.00 89 LEU A C 1
ATOM 762 O O . LEU A 1 89 ? -5.747 8.621 10.659 1.00 93.00 89 LEU A O 1
ATOM 766 N N . ASN A 1 90 ? -4.528 9.461 8.986 1.00 91.75 90 ASN A N 1
ATOM 767 C CA . ASN A 1 90 ? -4.271 10.741 9.650 1.00 91.75 90 ASN A CA 1
ATOM 768 C C . ASN A 1 90 ? -5.534 11.577 9.853 1.00 91.75 90 ASN A C 1
ATOM 770 O O . ASN A 1 90 ? -5.617 12.331 10.820 1.00 91.75 90 ASN A O 1
ATOM 774 N N . ASP A 1 91 ? -6.509 11.476 8.961 1.00 91.81 91 ASP A N 1
ATOM 775 C CA . ASP A 1 91 ? -7.767 12.195 9.108 1.00 91.81 91 ASP A CA 1
ATOM 776 C C . ASP A 1 91 ? -8.605 11.615 10.264 1.00 91.81 91 ASP A C 1
ATOM 778 O O . ASP A 1 91 ? -9.297 12.374 10.940 1.00 91.81 91 ASP A O 1
ATOM 782 N N . LEU A 1 92 ? -8.419 10.334 10.625 1.00 88.00 92 LEU A N 1
ATOM 783 C CA . LEU A 1 92 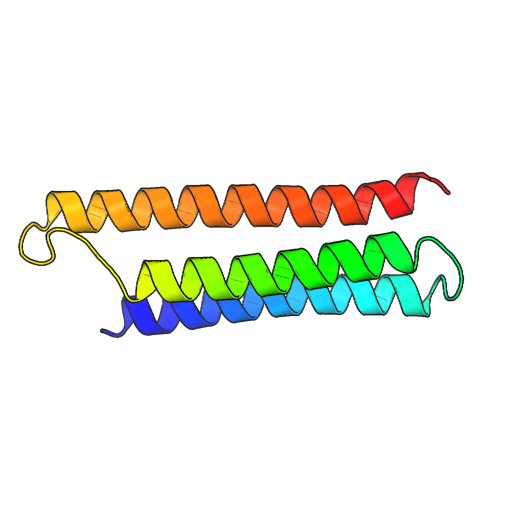? -8.985 9.757 11.857 1.00 88.00 92 LEU A CA 1
ATOM 784 C C . LEU A 1 92 ? -8.401 10.371 13.139 1.00 88.00 92 LEU A C 1
ATOM 786 O O . LEU A 1 92 ? -9.095 10.422 14.156 1.00 88.00 92 LEU A O 1
ATOM 790 N N . ASN A 1 93 ? -7.145 10.834 13.106 1.00 76.81 93 ASN A N 1
ATOM 791 C CA . ASN A 1 93 ? -6.530 11.567 14.221 1.00 76.81 93 ASN A CA 1
ATOM 792 C C . ASN A 1 93 ? -7.091 12.992 14.353 1.00 76.81 93 ASN A C 1
ATOM 794 O O . ASN A 1 93 ? -7.115 13.536 15.446 1.00 76.81 93 ASN A O 1
ATOM 798 N N . LYS A 1 94 ? -7.522 13.623 13.252 1.00 70.94 94 LYS A N 1
ATOM 799 C CA . LYS A 1 94 ? -8.000 15.021 13.260 1.00 70.94 94 LYS A CA 1
ATOM 800 C C . LYS A 1 94 ? -9.461 15.176 13.673 1.00 70.94 94 LYS A C 1
ATOM 802 O O . LYS A 1 94 ? -9.877 16.286 13.974 1.00 70.94 94 LYS A O 1
ATOM 807 N N . GLU A 1 95 ? -10.238 14.095 13.665 1.00 56.50 95 GLU A N 1
ATOM 808 C CA . GLU A 1 95 ? -11.595 14.049 14.232 1.00 56.50 95 GLU A CA 1
ATOM 809 C C . GLU A 1 95 ? -11.574 13.968 15.782 1.00 56.50 95 GLU A C 1
ATOM 811 O O . GLU A 1 95 ? -12.532 13.490 16.395 1.00 56.50 95 GLU A O 1
ATOM 816 N N . GLU A 1 96 ? -10.462 14.340 16.428 1.00 48.78 96 GLU A N 1
ATOM 817 C CA . GLU A 1 96 ? -10.341 14.578 17.878 1.00 48.78 96 GLU A CA 1
ATOM 818 C C . GLU A 1 96 ? -10.568 16.044 18.253 1.00 48.78 96 GLU A C 1
ATOM 820 O O . GLU A 1 96 ? -10.047 16.938 17.547 1.00 48.78 96 GLU A O 1
#

Secondary structure (DSSP, 8-state):
-HHHHHHHHHHHHHHHHHHHHHHHHHHHSTTSSHHHHHHHHHHHHHHHHHHHHHHH--S-TT-HHHHHHHHHHHHHHHHHHHHHHHHHHHHHHHT-

Sequence (96 aa):
MAKRRNLKKDINYLSYDIISECFTYNYFFPEKNEDKIKEIITETVKMRNEFIKRVNHIDGKDNRKLTKQHFQKLYKDLFAKADNLVKDLNDLNKEE

pLDDT: mean 91.51, std 9.0, range [48.78, 98.44]